Protein AF-A0A6B3C9N1-F1 (afdb_monomer_lite)

Radius of gyration: 16.99 Å; chains: 1; bounding box: 42×39×42 Å

Secondary structure (DSSP, 8-state):
--PPP-TT-SS--EEEEEEEEEEESSTTPPPB--GGGSSEEEEEHHHHHHHHHHH-EEEEEEEEEEEE-SSSHHHHHHHHHHHTTT-------TTSSPPPPEEEEEEEEEEEEEE-SHHHHHHHHHTTSEEEE----SSSSSPPPPEEEE---

pLDDT: mean 84.3, std 14.8, range [45.41, 98.0]

Structure (mmCIF, N/CA/C/O backbone):
data_AF-A0A6B3C9N1-F1
#
_entry.id   AF-A0A6B3C9N1-F1
#
loop_
_atom_site.group_PDB
_atom_site.id
_atom_site.type_symbol
_atom_site.label_atom_id
_atom_site.label_alt_id
_atom_site.label_comp_id
_atom_site.label_asym_id
_atom_site.label_entity_id
_atom_site.label_seq_id
_atom_site.pdbx_PDB_ins_code
_atom_site.Cartn_x
_atom_site.Cartn_y
_atom_site.Cartn_z
_atom_site.occupancy
_atom_site.B_iso_or_equiv
_atom_site.auth_seq_id
_atom_site.auth_comp_id
_atom_site.auth_asym_id
_atom_site.auth_atom_id
_atom_site.pdbx_PDB_model_num
ATOM 1 N N . GLY A 1 1 ? 5.250 11.239 7.056 1.00 56.84 1 GLY A N 1
ATOM 2 C CA . GLY A 1 1 ? 4.545 11.443 5.778 1.00 56.84 1 GLY A CA 1
ATOM 3 C C . GLY A 1 1 ? 3.334 12.325 6.012 1.00 56.84 1 GLY A C 1
ATOM 4 O O . GLY A 1 1 ? 3.035 12.649 7.151 1.00 56.84 1 GLY A O 1
ATOM 5 N N . SER A 1 2 ? 2.663 12.759 4.949 1.00 68.62 2 SER A N 1
ATOM 6 C CA . SER A 1 2 ? 1.417 13.532 5.042 1.00 68.62 2 SER A CA 1
ATOM 7 C C . SER A 1 2 ? 0.366 12.865 4.159 1.00 68.62 2 SER A C 1
ATOM 9 O O . SER A 1 2 ? 0.030 13.368 3.087 1.00 68.62 2 SER A O 1
ATOM 11 N N . THR A 1 3 ? -0.070 11.662 4.539 1.00 81.62 3 THR A N 1
ATOM 12 C CA . THR A 1 3 ? -1.255 11.087 3.898 1.00 81.62 3 THR A CA 1
ATOM 13 C C . THR A 1 3 ? -2.455 11.907 4.354 1.00 81.62 3 THR A C 1
ATOM 15 O O . THR A 1 3 ? -2.718 11.987 5.549 1.00 81.62 3 THR A O 1
ATOM 18 N N . ALA A 1 4 ? -3.148 12.524 3.402 1.00 85.88 4 ALA A N 1
ATOM 19 C CA . ALA A 1 4 ? -4.453 13.124 3.620 1.00 85.88 4 ALA A CA 1
ATOM 20 C C . ALA A 1 4 ? -5.500 12.153 3.077 1.00 85.88 4 ALA A C 1
ATOM 22 O O . ALA A 1 4 ? -5.387 11.711 1.933 1.00 85.88 4 ALA A O 1
ATOM 23 N N . PHE A 1 5 ? -6.471 11.802 3.911 1.00 89.56 5 PHE A N 1
ATOM 24 C CA . PHE A 1 5 ? -7.613 10.998 3.503 1.00 89.56 5 PHE A CA 1
ATOM 25 C C . PHE A 1 5 ? -8.788 11.902 3.159 1.00 89.56 5 PHE A C 1
ATOM 27 O O . PHE A 1 5 ? -8.951 12.971 3.751 1.00 89.56 5 PHE A O 1
ATOM 34 N N . ASP A 1 6 ? -9.599 11.456 2.206 1.00 86.00 6 ASP A N 1
ATOM 35 C CA . ASP A 1 6 ? -10.867 12.101 1.910 1.00 86.00 6 ASP A CA 1
ATOM 36 C C . ASP A 1 6 ? -11.930 11.630 2.907 1.00 86.00 6 ASP A C 1
ATOM 38 O O . ASP A 1 6 ? -12.587 10.604 2.728 1.00 86.00 6 ASP A O 1
ATOM 42 N N . TYR A 1 7 ? -12.068 12.396 3.985 1.00 85.38 7 TYR A N 1
ATOM 43 C CA . TYR A 1 7 ? -13.082 12.174 5.010 1.00 85.38 7 TYR A CA 1
ATOM 44 C C . TYR A 1 7 ? -14.480 12.662 4.594 1.00 85.38 7 TYR A C 1
ATOM 46 O O . TYR A 1 7 ? -15.423 12.467 5.355 1.00 85.38 7 TYR A O 1
ATOM 54 N N . ALA A 1 8 ? -14.631 13.293 3.420 1.00 81.88 8 ALA A N 1
ATOM 55 C CA . ALA A 1 8 ? -15.926 13.753 2.917 1.00 81.88 8 ALA A CA 1
ATOM 56 C C . ALA A 1 8 ? -16.729 12.639 2.220 1.00 81.88 8 ALA A C 1
ATOM 58 O O . ALA A 1 8 ? -17.887 12.857 1.860 1.00 81.88 8 ALA A O 1
ATOM 59 N N . SER A 1 9 ? -16.139 11.449 2.041 1.00 76.88 9 SER A N 1
ATOM 60 C CA . SER A 1 9 ? -16.847 10.258 1.561 1.00 76.88 9 SER A CA 1
ATOM 61 C C . SER A 1 9 ? -18.112 10.012 2.388 1.00 76.88 9 SER A C 1
ATOM 63 O O . SER A 1 9 ? -18.058 9.891 3.609 1.00 76.88 9 SER A O 1
ATOM 65 N N . SER A 1 10 ? -19.256 9.885 1.713 1.00 77.62 10 SER A N 1
ATOM 66 C CA . SER A 1 10 ? -20.563 9.645 2.344 1.00 77.62 10 SER A CA 1
ATOM 67 C C . SER A 1 10 ? -20.722 8.239 2.932 1.00 77.62 10 SER A C 1
ATOM 69 O O . SER A 1 10 ? -21.742 7.945 3.553 1.00 77.62 10 SER A O 1
ATOM 71 N N . THR A 1 11 ? -19.742 7.359 2.711 1.00 82.44 11 THR A N 1
ATOM 72 C CA . THR A 1 11 ? -19.736 5.988 3.227 1.00 82.44 11 THR A CA 1
ATOM 73 C C . THR A 1 11 ? -18.662 5.841 4.297 1.00 82.44 11 THR A C 1
ATOM 75 O O . THR A 1 11 ? -18.912 6.093 5.470 1.00 82.44 11 THR A O 1
ATOM 78 N N . ARG A 1 12 ? -17.462 5.428 3.895 1.00 90.31 12 ARG A N 1
ATOM 79 C CA . ARG A 1 12 ? -16.270 5.313 4.729 1.00 90.31 12 ARG A CA 1
ATOM 80 C C . ARG A 1 12 ? -15.038 5.674 3.902 1.00 90.31 12 ARG A C 1
ATOM 82 O O . ARG A 1 12 ? -15.107 5.733 2.669 1.00 90.31 12 ARG A O 1
ATOM 89 N N . VAL A 1 13 ? -13.908 5.900 4.566 1.00 95.56 13 VAL A N 1
ATOM 90 C CA . VAL A 1 13 ? -12.632 6.161 3.885 1.00 95.56 13 VAL A CA 1
ATOM 91 C C . VAL A 1 13 ? -12.095 4.883 3.236 1.00 95.56 13 VAL A C 1
ATOM 93 O O . VAL A 1 13 ? -11.871 3.871 3.905 1.00 95.56 13 VAL A O 1
ATOM 96 N N . TRP A 1 14 ? -11.821 4.969 1.934 1.00 95.06 14 TRP A N 1
ATOM 97 C CA . TRP A 1 14 ? -11.117 3.953 1.155 1.00 95.06 14 TRP A CA 1
ATOM 98 C C . TRP A 1 14 ? -9.909 4.566 0.455 1.00 95.06 14 TRP A C 1
ATOM 100 O O . TRP A 1 14 ? -9.986 5.666 -0.088 1.00 95.06 14 TRP A O 1
ATOM 110 N N . ASP A 1 15 ? -8.801 3.834 0.427 1.00 95.00 15 ASP A N 1
ATOM 111 C CA . ASP A 1 15 ? -7.604 4.212 -0.316 1.00 95.00 15 ASP A CA 1
ATOM 112 C C . ASP A 1 15 ? -7.224 3.124 -1.325 1.00 95.00 15 ASP A C 1
ATOM 114 O O . ASP A 1 15 ? -7.190 1.932 -1.016 1.00 95.00 15 ASP A O 1
ATOM 118 N N . ALA A 1 16 ? -6.933 3.542 -2.555 1.00 94.00 16 ALA A N 1
ATOM 119 C CA . ALA A 1 16 ? -6.594 2.634 -3.641 1.00 94.00 16 ALA A CA 1
ATOM 120 C C . ALA A 1 16 ? -5.073 2.506 -3.805 1.00 94.00 16 ALA A C 1
ATOM 122 O O . ALA A 1 16 ? -4.329 3.492 -3.780 1.00 94.00 16 ALA A O 1
ATOM 123 N N . LYS A 1 17 ? -4.596 1.279 -4.023 1.00 93.62 17 LYS A N 1
ATOM 124 C CA . LYS A 1 17 ? -3.184 0.959 -4.247 1.00 93.62 17 LYS A CA 1
ATOM 125 C C . LYS A 1 17 ? -3.015 0.100 -5.494 1.00 93.62 17 LYS A C 1
ATOM 127 O O . LYS A 1 17 ? -3.698 -0.899 -5.663 1.00 93.62 17 LYS A O 1
ATOM 132 N N . ALA A 1 18 ? -2.041 0.466 -6.325 1.00 93.50 18 ALA A N 1
ATOM 133 C CA . ALA A 1 18 ? -1.555 -0.368 -7.421 1.00 93.50 18 ALA A CA 1
ATOM 134 C C . ALA A 1 18 ? -0.231 -1.032 -7.012 1.00 93.50 18 ALA A C 1
ATOM 136 O O . ALA A 1 18 ? 0.827 -0.381 -6.938 1.00 93.50 18 ALA A O 1
ATOM 137 N N . HIS A 1 19 ? -0.292 -2.327 -6.724 1.00 93.81 19 HIS A N 1
ATOM 138 C CA . HIS A 1 19 ? 0.818 -3.133 -6.244 1.00 93.81 19 HIS A CA 1
ATOM 139 C C . HIS A 1 19 ? 1.384 -4.027 -7.354 1.00 93.81 19 HIS A C 1
ATOM 141 O O . HIS A 1 19 ? 0.652 -4.607 -8.148 1.00 93.81 19 HIS A O 1
ATOM 147 N N . THR A 1 20 ? 2.712 -4.108 -7.430 1.00 93.06 20 THR A N 1
ATOM 148 C CA . THR A 1 20 ? 3.392 -4.990 -8.382 1.00 93.06 20 THR A CA 1
ATOM 149 C C . THR A 1 20 ? 3.405 -6.386 -7.792 1.00 93.06 20 THR A C 1
ATOM 151 O O . THR A 1 20 ? 4.103 -6.593 -6.812 1.00 93.06 20 THR A O 1
ATOM 154 N N . ALA A 1 21 ? 2.661 -7.321 -8.374 1.00 91.81 21 ALA A N 1
ATOM 155 C CA . ALA A 1 21 ? 2.783 -8.739 -8.026 1.00 91.81 21 ALA A CA 1
ATOM 156 C C . ALA A 1 21 ? 3.832 -9.436 -8.903 1.00 91.81 21 ALA A C 1
ATOM 158 O O . ALA A 1 21 ? 4.544 -10.336 -8.458 1.00 91.81 21 ALA A O 1
ATOM 159 N N . MET A 1 22 ? 3.935 -8.987 -10.154 1.00 92.81 22 MET A N 1
ATOM 160 C CA . MET A 1 22 ? 4.917 -9.422 -11.141 1.00 92.81 22 MET A CA 1
ATOM 161 C C . MET A 1 22 ? 5.398 -8.207 -11.923 1.00 92.81 22 MET A C 1
ATOM 163 O O . MET A 1 22 ? 4.668 -7.220 -12.058 1.00 92.81 22 MET A O 1
ATOM 167 N N . ARG A 1 23 ? 6.605 -8.274 -12.473 1.00 92.12 23 ARG A N 1
ATOM 168 C CA . ARG A 1 23 ? 7.150 -7.201 -13.301 1.00 92.12 23 ARG A CA 1
ATOM 169 C C . ARG A 1 23 ? 7.777 -7.722 -14.581 1.00 92.12 23 ARG A C 1
ATOM 171 O O . ARG A 1 23 ? 8.199 -8.873 -14.655 1.00 92.12 23 ARG A O 1
ATOM 178 N N . VAL A 1 24 ? 7.851 -6.818 -15.545 1.00 92.25 24 VAL A N 1
ATOM 179 C CA . VAL A 1 24 ? 8.612 -6.953 -16.780 1.00 92.25 24 VAL A CA 1
ATOM 180 C C . VAL A 1 24 ? 9.586 -5.776 -16.832 1.00 92.25 24 VAL A C 1
ATOM 182 O O . VAL A 1 24 ? 9.164 -4.617 -16.771 1.00 92.25 24 VAL A O 1
ATOM 185 N N . ASP A 1 25 ? 10.886 -6.069 -16.899 1.00 87.31 25 ASP A N 1
ATOM 186 C CA . ASP A 1 25 ? 11.931 -5.035 -16.897 1.00 87.31 25 ASP A CA 1
ATOM 187 C C . ASP A 1 25 ? 12.179 -4.463 -18.306 1.00 87.31 25 ASP A C 1
ATOM 189 O O . ASP A 1 25 ? 12.488 -3.283 -18.456 1.00 87.31 25 ASP A O 1
ATOM 193 N N . LEU A 1 26 ? 12.015 -5.277 -19.351 1.00 83.69 26 LEU A N 1
ATOM 194 C CA . LEU A 1 26 ? 12.197 -4.894 -20.756 1.00 83.69 26 LEU A CA 1
ATOM 195 C C . LEU A 1 26 ? 10.938 -5.244 -21.553 1.00 83.69 26 LEU A C 1
ATOM 197 O O . LEU A 1 26 ? 10.350 -6.266 -21.236 1.00 83.69 26 LEU A O 1
ATOM 201 N N . PRO A 1 27 ? 10.540 -4.486 -22.591 1.00 76.69 27 PRO A N 1
ATOM 202 C CA . PRO A 1 27 ? 9.287 -4.720 -23.322 1.00 76.69 27 PRO A CA 1
ATOM 203 C C . PRO A 1 27 ? 9.046 -6.174 -23.763 1.00 76.69 27 PRO A C 1
ATOM 205 O O . PRO A 1 27 ? 7.930 -6.664 -23.616 1.00 76.69 27 PRO A O 1
ATOM 208 N N . ASP A 1 28 ? 10.102 -6.866 -24.201 1.00 82.69 28 ASP A N 1
ATOM 209 C CA . ASP A 1 28 ? 10.063 -8.267 -24.656 1.00 82.69 28 ASP A CA 1
ATOM 210 C C . ASP A 1 28 ? 10.548 -9.265 -23.584 1.00 82.69 28 ASP A C 1
ATOM 212 O O . ASP A 1 28 ? 10.892 -10.409 -23.874 1.00 82.69 28 ASP A O 1
ATOM 216 N N . GLY A 1 29 ? 10.669 -8.812 -22.337 1.00 85.31 29 GLY A N 1
ATOM 217 C CA . GLY A 1 29 ? 11.145 -9.610 -21.217 1.00 85.31 29 GLY A CA 1
ATOM 218 C C . GLY A 1 29 ? 10.052 -10.486 -20.612 1.00 85.31 29 GLY A C 1
ATOM 219 O O . GLY A 1 29 ? 8.872 -10.138 -20.602 1.00 85.31 29 GLY A O 1
ATOM 220 N N . GLU A 1 30 ? 10.467 -11.602 -20.018 1.00 91.44 30 GLU A N 1
ATOM 221 C CA . GLU A 1 30 ? 9.543 -12.505 -19.337 1.00 91.44 30 GLU A CA 1
ATOM 222 C C . GLU A 1 30 ? 9.070 -11.934 -17.984 1.00 91.44 30 GLU A C 1
ATOM 224 O O . GLU A 1 30 ? 9.885 -11.434 -17.188 1.00 91.44 30 GLU A O 1
ATOM 229 N N . PRO A 1 31 ? 7.761 -12.029 -17.676 1.00 92.81 31 PRO A N 1
ATOM 230 C CA . PRO A 1 31 ? 7.225 -11.706 -16.363 1.00 92.81 31 PRO A CA 1
ATOM 231 C C . PRO A 1 31 ? 7.904 -12.508 -15.252 1.00 92.81 31 PRO A C 1
ATOM 233 O O . PRO A 1 31 ? 7.918 -13.737 -15.263 1.00 92.81 31 PRO A O 1
ATOM 236 N N . HIS A 1 32 ? 8.396 -11.821 -14.225 1.00 91.44 32 HIS A N 1
ATOM 237 C CA . HIS A 1 32 ? 8.996 -12.475 -13.064 1.00 91.44 32 HIS A CA 1
ATOM 238 C C . HIS A 1 32 ? 8.596 -11.796 -11.751 1.00 91.44 32 HIS A C 1
ATOM 240 O O . HIS A 1 32 ? 8.089 -10.670 -11.717 1.00 91.44 32 HIS A O 1
ATOM 246 N N . ARG A 1 33 ? 8.801 -12.514 -10.641 1.00 89.75 33 ARG A N 1
ATOM 247 C CA . ARG A 1 33 ? 8.598 -12.002 -9.280 1.00 89.75 33 ARG A CA 1
ATOM 248 C C . ARG A 1 33 ? 9.918 -11.484 -8.724 1.00 89.75 33 ARG A C 1
ATOM 250 O O . ARG A 1 33 ? 10.947 -12.140 -8.851 1.00 89.75 33 ARG A O 1
ATOM 257 N N . ASP A 1 34 ? 9.868 -10.346 -8.046 1.00 84.69 34 ASP A N 1
ATOM 258 C CA . ASP A 1 34 ? 11.007 -9.770 -7.333 1.00 84.69 34 ASP A CA 1
ATOM 259 C C . ASP A 1 34 ? 10.702 -9.738 -5.831 1.00 84.69 34 ASP A C 1
ATOM 261 O O . ASP A 1 34 ? 9.619 -9.330 -5.411 1.00 84.69 34 ASP A O 1
ATOM 265 N N . SER A 1 35 ? 11.656 -10.134 -4.989 1.00 80.31 35 SER A N 1
ATOM 266 C CA . SER A 1 35 ? 11.475 -10.117 -3.531 1.00 80.31 35 SER A CA 1
ATOM 267 C C . SER A 1 35 ? 11.200 -8.711 -2.978 1.00 80.31 35 SER A C 1
ATOM 269 O O . SER A 1 35 ? 10.531 -8.566 -1.952 1.00 80.31 35 SER A O 1
ATOM 271 N N . ARG A 1 36 ? 11.648 -7.660 -3.678 1.00 75.12 36 ARG A N 1
ATOM 272 C CA . ARG A 1 36 ? 11.369 -6.245 -3.375 1.00 75.12 36 ARG A CA 1
ATOM 273 C C . ARG A 1 36 ? 9.907 -5.864 -3.615 1.00 75.12 36 ARG A C 1
ATOM 275 O O . ARG A 1 36 ? 9.463 -4.845 -3.080 1.00 75.12 36 ARG A O 1
ATOM 282 N N . ASP A 1 37 ? 9.184 -6.661 -4.399 1.00 80.25 37 ASP A N 1
ATOM 283 C CA . ASP A 1 37 ? 7.760 -6.493 -4.686 1.00 80.25 37 ASP A CA 1
ATOM 284 C C . ASP A 1 37 ? 6.864 -7.326 -3.787 1.00 80.25 37 ASP A C 1
ATOM 286 O O . ASP A 1 37 ? 5.677 -7.066 -3.740 1.00 80.25 37 ASP A O 1
ATOM 290 N N . ALA A 1 38 ? 7.405 -8.234 -2.977 1.00 81.44 38 ALA A N 1
ATOM 291 C CA . ALA A 1 38 ? 6.609 -9.024 -2.035 1.00 81.44 38 ALA A CA 1
ATOM 292 C C . ALA A 1 38 ? 5.957 -8.194 -0.904 1.00 81.44 38 ALA A C 1
ATOM 294 O O . ALA A 1 38 ? 5.399 -8.756 0.038 1.00 81.44 38 ALA A O 1
ATOM 295 N N . VAL A 1 39 ? 6.113 -6.866 -0.919 1.00 88.94 39 VAL A N 1
ATOM 296 C CA . VAL A 1 39 ? 5.622 -5.954 0.112 1.00 88.94 39 VAL A CA 1
ATOM 297 C C . VAL A 1 39 ? 4.917 -4.761 -0.523 1.00 88.94 39 VAL A C 1
ATOM 299 O O . VAL A 1 39 ? 5.534 -3.917 -1.184 1.00 88.94 39 VAL A O 1
ATOM 302 N N . CYS A 1 40 ? 3.630 -4.625 -0.229 1.00 91.50 40 CYS A N 1
ATOM 303 C CA . CYS A 1 40 ? 2.845 -3.457 -0.583 1.00 91.50 40 CYS A CA 1
ATOM 304 C C . CYS A 1 40 ? 3.042 -2.357 0.461 1.00 91.50 40 CYS A C 1
ATOM 306 O O . CYS A 1 40 ? 2.634 -2.479 1.614 1.00 91.50 40 CYS A O 1
ATOM 308 N N . TRP A 1 41 ? 3.667 -1.249 0.066 1.00 90.56 41 TRP A N 1
ATOM 309 C CA . TRP A 1 41 ? 3.747 -0.070 0.927 1.00 90.56 41 TRP A CA 1
ATOM 310 C C . TRP A 1 41 ? 2.391 0.632 0.988 1.00 90.56 41 TRP A C 1
ATOM 312 O O . TRP A 1 41 ? 1.855 1.051 -0.038 1.00 90.56 41 TRP A O 1
ATOM 322 N N . LEU A 1 42 ? 1.878 0.804 2.201 1.00 93.00 42 LEU A N 1
ATOM 323 C CA . LEU A 1 42 ? 0.645 1.526 2.481 1.00 93.00 42 LEU A CA 1
ATOM 324 C C . LEU A 1 42 ? 0.953 2.991 2.845 1.00 93.00 42 LEU A C 1
ATOM 326 O O . LEU A 1 42 ? 1.947 3.589 2.404 1.00 93.00 42 LEU A O 1
ATOM 330 N N . ASN A 1 43 ? 0.051 3.592 3.611 1.00 93.56 43 ASN A N 1
ATOM 331 C CA . ASN A 1 43 ? 0.076 4.998 3.969 1.00 93.56 43 ASN A CA 1
ATOM 332 C C . ASN A 1 43 ? 0.926 5.279 5.210 1.00 93.56 43 ASN A C 1
ATOM 334 O O . ASN A 1 43 ? 1.507 4.383 5.827 1.00 93.56 43 ASN A O 1
ATOM 338 N N . ASP A 1 44 ? 1.033 6.570 5.518 1.00 92.25 44 ASP A N 1
ATOM 339 C CA . ASP A 1 44 ? 1.627 7.070 6.752 1.00 92.25 44 ASP A CA 1
ATOM 340 C C . ASP A 1 44 ? 1.015 6.388 7.983 1.00 92.25 44 ASP A C 1
ATOM 342 O O . ASP A 1 44 ? -0.206 6.307 8.111 1.00 92.25 44 ASP A O 1
ATOM 346 N N . ALA A 1 45 ? 1.862 5.891 8.883 1.00 93.00 45 ALA A N 1
ATOM 347 C CA . ALA A 1 45 ? 1.432 5.084 10.016 1.00 93.00 45 ALA A CA 1
ATOM 348 C C . ALA A 1 45 ? 0.583 5.883 11.008 1.00 93.00 45 ALA A C 1
ATOM 350 O O . ALA A 1 45 ? -0.365 5.334 11.564 1.00 93.00 45 ALA A O 1
ATOM 351 N N . ARG A 1 46 ? 0.895 7.169 11.212 1.00 92.25 46 ARG A N 1
AT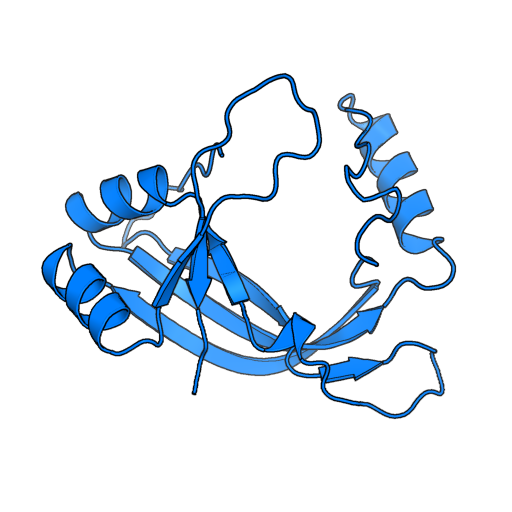OM 352 C CA . ARG A 1 46 ? 0.100 8.036 12.083 1.00 92.25 46 ARG A CA 1
ATOM 353 C C . ARG A 1 46 ? -1.249 8.323 11.439 1.00 92.25 46 ARG A C 1
ATOM 355 O O . ARG A 1 46 ? -2.264 8.015 12.044 1.00 92.25 46 ARG A O 1
ATOM 362 N N . ALA A 1 47 ? -1.260 8.784 10.188 1.00 93.31 47 ALA A N 1
ATOM 363 C CA . ALA A 1 47 ? -2.514 9.072 9.489 1.00 93.31 47 ALA A CA 1
ATOM 364 C C . ALA A 1 47 ? -3.440 7.845 9.423 1.00 93.31 47 ALA A C 1
ATOM 366 O O . ALA A 1 47 ? -4.646 7.971 9.604 1.00 93.31 47 ALA A O 1
ATOM 367 N N . MET A 1 48 ? -2.883 6.650 9.182 1.00 95.56 48 MET A N 1
ATOM 368 C CA . MET A 1 48 ? -3.661 5.410 9.211 1.00 95.56 48 MET A CA 1
ATOM 369 C C . MET A 1 48 ? -4.257 5.140 10.589 1.00 95.56 48 MET A C 1
ATOM 371 O O . MET A 1 48 ? -5.433 4.811 10.656 1.00 95.56 48 MET A O 1
ATOM 375 N N . ARG A 1 49 ? -3.478 5.268 11.672 1.00 96.12 49 ARG A N 1
ATOM 376 C CA . ARG A 1 49 ? -3.993 5.072 13.038 1.00 96.12 49 ARG A CA 1
ATOM 377 C C . ARG A 1 49 ? -5.120 6.051 13.343 1.00 96.12 49 ARG A C 1
ATOM 379 O O . ARG A 1 49 ? -6.170 5.595 13.774 1.00 96.12 49 ARG A O 1
ATOM 386 N N . ASP A 1 50 ? -4.918 7.330 13.037 1.00 95.25 50 ASP A N 1
ATOM 387 C CA . ASP A 1 50 ? -5.902 8.388 13.275 1.00 95.25 50 ASP A CA 1
ATOM 388 C C . ASP A 1 50 ? -7.211 8.103 12.506 1.00 95.25 50 ASP A C 1
ATOM 390 O O . ASP A 1 50 ? -8.299 8.177 13.070 1.00 95.25 50 ASP A O 1
ATOM 394 N N . CYS A 1 51 ? -7.124 7.693 11.232 1.00 96.12 51 CYS A N 1
ATOM 395 C CA . CYS A 1 51 ? -8.299 7.326 10.433 1.00 96.12 51 CYS A CA 1
ATOM 396 C C . CYS A 1 51 ? -8.997 6.062 10.958 1.00 96.12 51 CYS A C 1
ATOM 398 O O . CYS A 1 51 ? -10.221 6.033 11.076 1.00 96.12 51 CYS A O 1
ATOM 400 N N . ILE A 1 52 ? -8.221 5.021 11.279 1.00 96.94 52 ILE A N 1
ATOM 401 C CA . ILE A 1 52 ? -8.740 3.743 11.782 1.00 96.94 52 ILE A CA 1
ATOM 402 C C . ILE A 1 52 ? -9.453 3.942 13.121 1.00 96.94 52 ILE A C 1
ATOM 404 O O . ILE A 1 52 ? -10.516 3.370 13.330 1.00 96.94 52 ILE A O 1
ATOM 408 N N . GLU A 1 53 ? -8.880 4.737 14.022 1.00 96.56 53 GLU A N 1
ATOM 409 C CA . GLU A 1 53 ? -9.495 5.064 15.309 1.00 96.56 53 GLU A CA 1
ATOM 410 C C . GLU A 1 53 ? -10.795 5.853 15.137 1.00 96.56 53 GLU A C 1
ATOM 412 O O . GLU A 1 53 ? -11.755 5.609 15.863 1.00 96.56 53 GLU A O 1
ATOM 417 N N . LEU A 1 54 ? -10.844 6.758 14.156 1.00 95.00 54 LEU A N 1
ATOM 418 C CA . LEU A 1 54 ? -12.016 7.584 13.901 1.00 95.00 54 LEU A CA 1
ATOM 419 C C . LEU A 1 54 ? -13.191 6.802 13.292 1.00 95.00 54 LEU A C 1
ATOM 421 O O . LEU A 1 54 ? -14.331 7.021 13.692 1.00 95.00 54 LEU A O 1
ATOM 425 N N . GLN A 1 55 ? -12.945 5.957 12.285 1.00 94.44 55 GLN A N 1
ATOM 426 C CA . GLN A 1 55 ? -14.026 5.329 11.503 1.00 94.44 55 GLN A CA 1
ATOM 427 C C . GLN A 1 55 ? -13.647 4.017 10.789 1.00 94.44 55 GLN A C 1
ATOM 429 O O . GLN A 1 55 ? -14.387 3.545 9.921 1.00 94.44 55 GLN A O 1
ATOM 434 N N . GLY A 1 56 ? -12.481 3.450 11.095 1.00 96.00 56 GLY A N 1
ATOM 435 C CA . GLY A 1 56 ? -11.875 2.393 10.290 1.00 96.00 56 GLY A CA 1
ATOM 436 C C . GLY A 1 56 ? -11.249 2.908 8.986 1.00 96.00 56 GLY A C 1
ATOM 437 O O . GLY A 1 56 ? -11.267 4.101 8.671 1.00 96.00 56 GLY A O 1
ATOM 438 N N . LEU A 1 57 ? -10.629 2.002 8.230 1.00 97.44 57 LEU A N 1
ATOM 439 C CA . LEU A 1 57 ? -9.987 2.317 6.952 1.00 97.44 57 LEU A CA 1
ATOM 440 C C . LEU A 1 57 ? -10.016 1.117 6.005 1.00 97.44 57 LEU A C 1
ATOM 442 O O . LEU A 1 57 ? -9.600 0.012 6.366 1.00 97.44 57 LEU A O 1
ATOM 446 N N . GLY A 1 58 ? -10.446 1.372 4.771 1.00 96.50 58 GLY A N 1
ATOM 447 C CA . GLY A 1 58 ? -10.458 0.401 3.688 1.00 96.50 58 GLY A CA 1
ATOM 448 C C . GLY A 1 58 ? -9.306 0.589 2.707 1.00 96.50 58 GLY A C 1
ATOM 449 O O . GLY A 1 58 ? -8.902 1.711 2.399 1.00 96.50 58 GLY A O 1
ATOM 450 N N . PHE A 1 59 ? -8.813 -0.519 2.164 1.00 96.62 59 PHE A N 1
ATOM 451 C CA . PHE A 1 59 ? -7.872 -0.549 1.053 1.00 96.62 59 PHE A CA 1
ATOM 452 C C . PHE A 1 59 ? -8.438 -1.354 -0.110 1.00 96.62 59 PHE A C 1
ATOM 454 O O . PHE A 1 59 ? -8.864 -2.494 0.071 1.00 96.62 59 PHE A O 1
ATOM 461 N N . LEU A 1 60 ? -8.370 -0.776 -1.307 1.00 95.81 60 LEU A N 1
ATOM 462 C CA . LEU A 1 60 ? -8.546 -1.491 -2.569 1.00 95.81 60 LEU A CA 1
ATOM 463 C C . LEU A 1 60 ? -7.171 -1.663 -3.207 1.00 95.81 60 LEU A C 1
ATOM 465 O O . LEU A 1 60 ? -6.555 -0.690 -3.641 1.00 95.81 60 LEU A O 1
ATOM 469 N N . VAL A 1 61 ? -6.662 -2.889 -3.233 1.00 96.00 61 VAL A N 1
ATOM 470 C CA . VAL A 1 61 ? -5.333 -3.204 -3.754 1.00 96.00 61 VAL A CA 1
ATOM 471 C C . VAL A 1 61 ? -5.482 -3.954 -5.065 1.00 96.00 61 VAL A C 1
ATOM 473 O O . VAL A 1 61 ? -5.868 -5.118 -5.083 1.00 96.00 61 VAL A O 1
ATOM 476 N N . ALA A 1 62 ? -5.167 -3.277 -6.165 1.00 96.00 62 ALA A N 1
ATOM 477 C CA . ALA A 1 62 ? -4.989 -3.916 -7.455 1.00 96.00 62 ALA A CA 1
ATOM 478 C C . ALA A 1 62 ? -3.564 -4.470 -7.518 1.00 96.00 62 ALA A C 1
ATOM 480 O O . ALA A 1 62 ? -2.592 -3.709 -7.550 1.00 96.00 62 ALA A O 1
ATOM 481 N N . GLU A 1 63 ? -3.441 -5.787 -7.516 1.00 94.44 63 GLU A N 1
ATOM 482 C CA . GLU A 1 63 ? -2.198 -6.497 -7.771 1.00 94.44 63 GLU A CA 1
ATOM 483 C C . GLU A 1 63 ? -2.084 -6.767 -9.264 1.00 94.44 63 GLU A C 1
ATOM 485 O O . GLU A 1 63 ? -3.052 -7.162 -9.913 1.00 94.44 63 GLU A O 1
ATOM 490 N N . GLY A 1 64 ? -0.914 -6.515 -9.842 1.00 94.62 64 GLY A N 1
ATOM 491 C CA . GLY A 1 64 ? -0.783 -6.612 -11.288 1.00 94.62 64 GLY A CA 1
ATOM 492 C C . GLY A 1 64 ? 0.631 -6.757 -11.806 1.00 94.62 64 GLY A C 1
ATOM 493 O O . GLY A 1 64 ? 1.617 -6.636 -11.068 1.00 94.62 64 GLY A O 1
ATOM 494 N N . LEU A 1 65 ? 0.694 -6.997 -13.113 1.00 95.00 65 LEU A N 1
ATOM 495 C CA . LEU A 1 65 ? 1.913 -7.005 -13.902 1.00 95.00 65 LEU A CA 1
ATOM 496 C C . LEU A 1 65 ? 2.331 -5.564 -14.194 1.00 95.00 65 LEU A C 1
ATOM 498 O O . LEU A 1 65 ? 1.594 -4.819 -14.839 1.00 95.00 65 LEU A O 1
ATOM 502 N N . SER A 1 66 ? 3.500 -5.157 -13.707 1.00 94.25 66 SER A N 1
ATOM 503 C CA . SER A 1 66 ? 4.045 -3.817 -13.950 1.00 94.25 66 SER A CA 1
ATOM 504 C C . SER A 1 66 ? 5.147 -3.849 -15.005 1.00 94.25 66 SER A C 1
ATOM 506 O O . SER A 1 66 ? 6.150 -4.530 -14.806 1.00 94.25 66 SER A O 1
ATOM 508 N N . GLY A 1 67 ? 5.011 -3.063 -16.071 1.00 93.75 67 GLY A N 1
ATOM 509 C CA . GLY A 1 67 ? 6.139 -2.736 -16.943 1.00 93.75 67 GLY A CA 1
ATOM 510 C C . GLY A 1 67 ? 6.928 -1.573 -16.352 1.00 93.75 67 GLY A C 1
ATOM 511 O O . GLY A 1 67 ? 6.341 -0.541 -15.998 1.00 93.75 67 GLY A O 1
ATOM 512 N N . LEU A 1 68 ? 8.239 -1.741 -16.186 1.00 90.69 68 LEU A N 1
ATOM 513 C CA . LEU A 1 68 ? 9.097 -0.716 -15.595 1.00 90.69 68 LEU A CA 1
ATOM 514 C C . LEU A 1 68 ? 9.630 0.265 -16.647 1.00 90.69 68 LEU A C 1
ATOM 516 O O . LEU A 1 68 ? 9.956 -0.100 -17.768 1.00 90.69 68 LEU A O 1
ATOM 520 N N . ASP A 1 69 ? 9.743 1.528 -16.249 1.00 89.94 69 ASP A N 1
ATOM 521 C CA . ASP A 1 69 ? 10.350 2.607 -17.029 1.00 89.94 69 ASP A CA 1
ATOM 522 C C . ASP A 1 69 ? 11.882 2.489 -17.009 1.00 89.94 69 ASP A C 1
ATOM 524 O O . ASP A 1 69 ? 12.551 3.184 -16.240 1.00 89.94 69 ASP A O 1
ATOM 528 N N . THR A 1 70 ? 12.441 1.562 -17.787 1.00 87.38 70 THR A N 1
ATOM 529 C CA . THR A 1 70 ? 13.894 1.324 -17.853 1.00 87.38 70 THR A CA 1
ATOM 530 C C . THR A 1 70 ? 14.642 2.338 -18.711 1.00 87.38 70 THR A C 1
ATOM 532 O O . THR A 1 70 ? 15.811 2.603 -18.436 1.00 87.38 70 THR A O 1
ATOM 535 N N . THR A 1 71 ? 13.976 2.957 -19.690 1.00 87.38 71 THR A N 1
ATOM 536 C CA . THR A 1 71 ? 14.548 4.022 -20.533 1.00 87.38 71 THR A CA 1
ATOM 537 C C . THR A 1 71 ? 14.524 5.389 -19.844 1.00 87.38 71 THR A C 1
ATOM 539 O O . THR A 1 71 ? 15.337 6.258 -20.152 1.00 87.38 71 THR A O 1
ATOM 542 N N . GLY A 1 72 ? 13.620 5.591 -18.879 1.00 86.75 72 GLY A N 1
ATOM 543 C CA . GLY A 1 72 ? 13.437 6.862 -18.180 1.00 86.75 72 GLY A CA 1
ATOM 544 C C . GLY A 1 72 ? 12.576 7.870 -18.945 1.00 86.75 72 GLY A C 1
ATOM 545 O O . GLY A 1 72 ? 12.371 8.986 -18.455 1.00 86.75 72 GLY A O 1
ATOM 546 N N . GLU A 1 73 ? 12.054 7.498 -20.115 1.00 89.56 73 GLU A N 1
ATOM 547 C CA . GLU A 1 73 ? 11.195 8.342 -20.949 1.00 89.56 73 GLU A CA 1
ATOM 548 C C . GLU A 1 73 ? 9.898 8.699 -20.222 1.00 89.56 73 GLU A C 1
ATOM 550 O O . GLU A 1 73 ? 9.490 9.862 -20.204 1.00 89.56 73 GLU A O 1
ATOM 555 N N . PHE A 1 74 ? 9.285 7.739 -19.521 1.00 88.94 74 PHE A N 1
ATOM 556 C CA . PHE A 1 74 ? 8.062 8.007 -18.767 1.00 88.94 74 PHE A CA 1
ATOM 557 C C . PHE A 1 74 ? 8.326 8.954 -17.587 1.00 88.94 74 PHE A C 1
ATOM 559 O O . PHE A 1 74 ? 7.526 9.849 -17.284 1.00 88.94 74 PHE A O 1
ATOM 566 N N . LYS A 1 75 ? 9.472 8.813 -16.912 1.00 87.50 75 LYS A N 1
ATOM 567 C CA . LYS A 1 75 ? 9.924 9.756 -15.885 1.00 87.50 75 LYS A CA 1
ATOM 568 C C . LYS A 1 75 ? 10.139 11.158 -16.461 1.00 87.50 75 LYS A C 1
ATOM 570 O O . LYS A 1 75 ? 9.734 12.111 -15.788 1.00 87.50 75 LYS A O 1
ATOM 575 N N . ALA A 1 76 ? 10.763 11.279 -17.634 1.00 87.44 76 ALA A N 1
ATOM 576 C CA . ALA A 1 76 ? 11.018 12.552 -18.308 1.00 87.44 76 ALA A CA 1
ATOM 577 C C . ALA A 1 76 ? 9.706 13.244 -18.700 1.00 87.44 76 ALA A C 1
ATOM 579 O O . ALA A 1 76 ? 9.431 14.338 -18.204 1.00 87.44 76 ALA A O 1
ATOM 580 N N . TRP A 1 77 ? 8.833 12.545 -19.429 1.00 88.06 77 TRP A N 1
ATOM 581 C CA . TRP A 1 77 ? 7.494 13.014 -19.794 1.00 88.06 77 TRP A CA 1
ATOM 582 C C . TRP A 1 77 ? 6.696 13.501 -18.573 1.00 88.06 77 TRP A C 1
ATOM 584 O O . TRP A 1 77 ? 6.153 14.606 -18.550 1.00 88.06 77 TRP A O 1
ATOM 594 N N . LYS A 1 78 ? 6.683 12.720 -17.481 1.00 84.00 78 LYS A N 1
ATOM 595 C CA . LYS A 1 78 ? 5.977 13.109 -16.249 1.00 84.00 78 LYS A CA 1
ATOM 596 C C . LYS A 1 78 ? 6.597 14.339 -15.572 1.00 84.00 78 LYS A C 1
ATOM 598 O O . LYS A 1 78 ? 5.881 15.088 -14.905 1.00 84.00 78 LYS A O 1
ATOM 603 N N . LYS A 1 79 ? 7.918 14.533 -15.674 1.00 83.50 79 LYS A N 1
ATOM 604 C CA . LYS A 1 79 ? 8.594 15.730 -15.148 1.00 83.50 79 LYS A CA 1
ATOM 605 C C . LYS A 1 79 ? 8.183 16.963 -15.951 1.00 83.50 79 LYS A C 1
ATOM 607 O O . LYS A 1 79 ? 7.874 17.981 -15.337 1.00 83.50 79 LYS A O 1
ATOM 612 N N . GLU A 1 80 ? 8.140 16.867 -17.274 1.00 84.38 80 GLU A N 1
ATOM 613 C CA . GLU A 1 80 ? 7.708 17.955 -18.161 1.00 84.38 80 GLU A CA 1
ATOM 614 C C . GLU A 1 80 ? 6.260 18.364 -17.872 1.00 84.38 80 GLU A C 1
ATOM 616 O O . GLU A 1 80 ? 6.006 19.529 -17.561 1.00 84.38 80 GLU A O 1
ATOM 621 N N . LEU A 1 81 ? 5.344 17.391 -17.807 1.00 81.88 81 LEU A N 1
ATOM 622 C CA . LEU A 1 81 ? 3.936 17.621 -17.465 1.00 81.88 81 LEU A CA 1
ATOM 623 C C . LEU A 1 81 ? 3.752 18.269 -16.077 1.00 81.88 81 LEU A C 1
ATOM 625 O O . LEU A 1 81 ? 2.908 19.144 -15.882 1.00 81.88 81 LEU A O 1
ATOM 629 N N . GLY A 1 82 ? 4.546 17.856 -15.084 1.00 70.75 82 GLY A N 1
ATOM 630 C CA . GLY A 1 82 ? 4.507 18.445 -13.741 1.00 70.75 82 GLY A CA 1
ATOM 631 C C . GLY A 1 82 ? 5.115 19.850 -13.663 1.00 70.75 82 GLY A C 1
ATOM 632 O O . GLY A 1 82 ? 4.682 20.666 -12.847 1.00 70.75 82 GLY A O 1
ATOM 633 N N . SER A 1 83 ? 6.092 20.149 -14.523 1.00 64.25 83 SER A N 1
ATOM 634 C CA . SER A 1 83 ? 6.762 21.454 -14.576 1.00 64.25 83 SER A CA 1
ATOM 635 C C . SER A 1 83 ? 5.846 22.534 -15.151 1.00 64.25 83 SER A C 1
ATOM 637 O O . SER A 1 83 ? 5.858 23.656 -14.650 1.00 64.25 83 SER A O 1
ATOM 639 N N . SER A 1 84 ? 4.961 22.185 -16.093 1.00 61.00 84 SER A N 1
ATOM 640 C CA . SER A 1 84 ? 3.898 23.086 -16.568 1.00 61.00 84 SER A CA 1
ATOM 641 C C . SER A 1 84 ? 2.852 23.449 -15.501 1.00 61.00 84 SER A C 1
ATOM 643 O O . SER A 1 84 ? 2.131 24.426 -15.669 1.00 61.00 84 SER A O 1
ATOM 645 N N . GLY A 1 85 ? 2.773 22.699 -14.392 1.00 60.50 85 GLY A N 1
ATOM 646 C CA . GLY A 1 85 ? 1.808 22.903 -13.301 1.00 60.50 85 GLY A CA 1
ATOM 647 C C . GLY A 1 85 ? 2.363 23.566 -12.030 1.00 60.50 85 GLY A C 1
ATOM 648 O O . GLY A 1 85 ? 1.666 23.609 -11.017 1.00 60.50 85 GLY A O 1
ATOM 649 N N . GLY A 1 86 ? 3.614 24.050 -12.031 1.00 49.19 86 GLY A N 1
ATOM 650 C CA . GLY A 1 86 ? 4.150 24.904 -10.957 1.00 49.19 86 GLY A CA 1
ATOM 651 C C . GLY A 1 86 ? 4.651 24.213 -9.677 1.00 49.19 86 GLY A C 1
ATOM 652 O O . GLY A 1 86 ? 4.922 24.894 -8.689 1.00 49.19 86 GLY A O 1
ATOM 653 N N . LYS A 1 87 ? 4.824 22.883 -9.644 1.00 47.72 87 LYS A N 1
ATOM 654 C CA . LYS A 1 87 ? 5.460 22.190 -8.501 1.00 47.72 87 LYS A CA 1
ATOM 655 C C . LYS A 1 87 ? 6.539 21.212 -8.955 1.00 47.72 87 LYS A C 1
ATOM 657 O O . LYS A 1 87 ? 6.302 20.011 -9.053 1.00 47.72 87 LYS A O 1
ATOM 662 N N . VAL A 1 88 ? 7.758 21.715 -9.130 1.00 49.16 88 VAL A N 1
ATOM 663 C CA . VAL A 1 88 ? 8.953 20.868 -9.227 1.00 49.16 88 VAL A CA 1
ATOM 664 C C . VAL A 1 88 ? 9.670 20.912 -7.883 1.00 49.16 88 VAL A C 1
ATOM 666 O O . VAL A 1 88 ? 10.445 21.819 -7.609 1.00 49.16 88 VAL A O 1
ATOM 669 N N . ARG A 1 89 ? 9.391 19.941 -7.008 1.00 54.44 89 ARG A N 1
ATOM 670 C CA . ARG A 1 89 ? 10.343 19.604 -5.941 1.00 54.44 89 ARG A CA 1
ATOM 671 C C . ARG A 1 89 ? 11.318 18.596 -6.524 1.00 54.44 89 ARG A C 1
ATOM 673 O O . ARG A 1 89 ? 10.899 17.538 -6.997 1.00 54.44 89 ARG A O 1
ATOM 680 N N . GLU A 1 90 ? 12.593 18.951 -6.541 1.00 54.19 90 GLU A N 1
ATOM 681 C CA . GLU A 1 90 ? 13.647 18.052 -6.985 1.00 54.19 90 GLU A CA 1
ATOM 682 C C . GLU A 1 90 ? 13.767 16.897 -5.983 1.00 54.19 90 GLU A C 1
ATOM 684 O O . GLU A 1 90 ? 14.061 17.102 -4.811 1.00 54.19 90 GLU A O 1
ATOM 689 N N . TYR A 1 91 ? 13.439 15.682 -6.429 1.00 55.91 91 TYR A N 1
ATOM 690 C CA . TYR A 1 91 ? 13.554 14.476 -5.613 1.00 55.91 91 TYR A CA 1
ATOM 691 C C . TYR A 1 91 ? 14.943 13.874 -5.804 1.00 55.91 91 TYR A C 1
ATOM 693 O O . TYR A 1 91 ? 15.246 13.363 -6.887 1.00 55.91 91 TYR A O 1
ATOM 701 N N . VAL A 1 92 ? 15.747 13.879 -4.742 1.00 55.66 92 VAL A N 1
ATOM 702 C CA . VAL A 1 92 ? 17.041 13.191 -4.698 1.00 55.66 92 VAL A CA 1
ATOM 703 C C . VAL A 1 92 ? 16.870 11.870 -3.932 1.00 55.66 92 VAL A C 1
ATOM 705 O O . VAL A 1 92 ? 16.442 11.880 -2.777 1.00 55.66 92 VAL A O 1
ATOM 708 N N . PRO A 1 93 ? 17.141 10.703 -4.543 1.00 52.34 93 PRO A N 1
ATOM 709 C CA . PRO A 1 93 ? 17.111 9.428 -3.830 1.00 52.34 93 PRO A CA 1
ATOM 710 C C . PRO A 1 93 ? 18.302 9.317 -2.864 1.00 52.34 93 PRO A C 1
ATOM 712 O O . PRO A 1 93 ? 19.442 9.468 -3.296 1.00 52.34 93 PRO A O 1
ATOM 715 N N . SER A 1 94 ? 18.077 8.942 -1.598 1.00 49.03 94 SER A N 1
ATOM 716 C CA . SER A 1 94 ? 19.163 8.680 -0.625 1.00 49.03 94 SER A CA 1
ATOM 717 C C . SER A 1 94 ? 20.120 7.566 -1.036 1.00 49.03 94 SER A C 1
ATOM 719 O O . SER A 1 94 ? 21.262 7.539 -0.597 1.00 49.03 94 SER A O 1
ATOM 721 N N . THR A 1 95 ? 19.662 6.635 -1.868 1.00 53.88 95 THR A N 1
ATOM 722 C CA . THR A 1 95 ? 20.457 5.510 -2.370 1.00 53.88 95 THR A CA 1
ATOM 723 C C . THR A 1 95 ? 21.210 5.843 -3.658 1.00 53.88 95 THR A C 1
ATOM 725 O O . THR A 1 95 ? 21.743 4.935 -4.285 1.00 53.88 95 THR A O 1
ATOM 728 N N . GLY A 1 96 ? 21.156 7.091 -4.143 1.00 55.41 96 GLY A N 1
ATOM 729 C CA . GLY A 1 96 ? 21.632 7.485 -5.479 1.00 55.41 9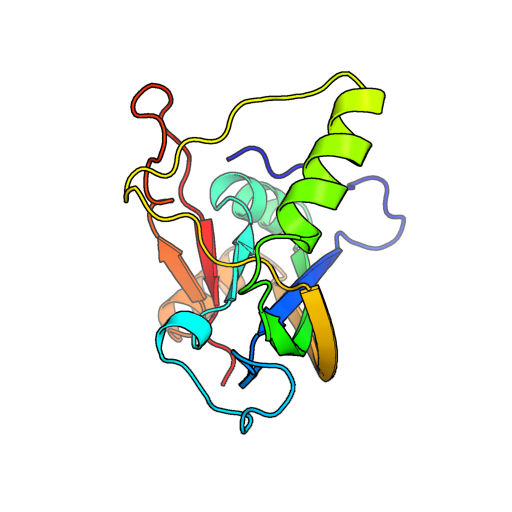6 GLY A CA 1
ATOM 730 C C . GLY A 1 96 ? 20.770 6.948 -6.633 1.00 55.41 96 GLY A C 1
ATOM 731 O O . GLY A 1 96 ? 20.698 7.554 -7.698 1.00 55.41 96 GLY A O 1
ATOM 732 N N . HIS A 1 97 ? 20.026 5.862 -6.405 1.00 57.31 97 HIS A N 1
ATOM 733 C CA . HIS A 1 97 ? 19.135 5.232 -7.374 1.00 57.31 97 HIS A CA 1
ATOM 734 C C . HIS A 1 97 ? 17.667 5.433 -6.991 1.00 57.31 97 HIS A C 1
ATOM 736 O O . HIS A 1 97 ? 17.205 4.975 -5.945 1.00 57.31 97 HIS A O 1
ATOM 742 N N . SER A 1 98 ? 16.908 6.109 -7.855 1.00 65.75 98 SER A N 1
ATOM 743 C CA . SER A 1 98 ? 15.449 6.176 -7.741 1.00 65.75 98 SER A CA 1
ATOM 744 C C . SER A 1 98 ? 14.850 4.817 -8.107 1.00 65.75 98 SER A C 1
ATOM 746 O O . SER A 1 98 ? 15.326 4.179 -9.044 1.00 65.75 98 SER A O 1
ATOM 748 N N . ARG A 1 99 ? 13.791 4.374 -7.411 1.00 74.56 99 ARG A N 1
ATOM 749 C CA . ARG A 1 99 ? 13.018 3.207 -7.869 1.00 74.56 99 ARG A CA 1
ATOM 750 C C . ARG A 1 99 ? 12.494 3.494 -9.278 1.00 74.56 99 ARG A C 1
ATOM 752 O O . ARG A 1 99 ? 11.940 4.572 -9.508 1.00 74.56 99 ARG A O 1
ATOM 759 N N . LEU A 1 100 ? 12.643 2.524 -10.179 1.00 82.75 100 LEU A N 1
ATOM 760 C CA . LEU A 1 100 ? 12.041 2.595 -11.508 1.00 82.75 100 LEU A CA 1
ATOM 761 C C . LEU A 1 100 ? 10.532 2.822 -11.373 1.00 82.75 100 LEU A C 1
ATOM 763 O O . LEU A 1 100 ? 9.878 2.297 -10.463 1.00 82.75 100 LEU A O 1
ATOM 767 N N . ARG A 1 101 ? 9.989 3.671 -12.245 1.00 86.75 101 ARG A N 1
ATOM 768 C CA . ARG A 1 101 ? 8.555 3.967 -12.264 1.00 86.75 101 ARG A CA 1
ATOM 769 C C . ARG A 1 101 ? 7.827 2.851 -13.003 1.00 86.75 101 ARG A C 1
ATOM 771 O O . ARG A 1 101 ? 8.397 2.218 -13.879 1.00 86.75 101 ARG A O 1
ATOM 778 N N . LYS A 1 102 ? 6.562 2.624 -12.657 1.00 90.44 102 LYS A N 1
ATOM 779 C CA . LYS A 1 102 ? 5.669 1.772 -13.449 1.00 90.44 102 LYS A CA 1
ATOM 780 C C . LYS A 1 102 ? 5.225 2.579 -14.666 1.00 90.44 102 LYS A C 1
ATOM 782 O O . LYS A 1 102 ? 4.535 3.580 -14.475 1.00 90.44 102 LYS A O 1
ATOM 787 N N . ALA A 1 103 ? 5.663 2.185 -15.855 1.00 91.19 103 ALA A N 1
ATOM 788 C CA . ALA A 1 103 ? 5.240 2.780 -17.121 1.00 91.19 103 ALA A CA 1
ATOM 789 C C . ALA A 1 103 ? 3.923 2.162 -17.614 1.00 91.19 103 ALA A C 1
ATOM 791 O O . ALA A 1 103 ? 3.095 2.855 -18.195 1.00 91.19 103 ALA A O 1
ATOM 792 N N . SER A 1 104 ? 3.697 0.879 -17.318 1.00 92.62 104 SER A N 1
ATOM 793 C CA . SER A 1 104 ? 2.451 0.172 -17.615 1.00 92.62 104 SER A CA 1
ATOM 794 C C . SER A 1 104 ? 2.002 -0.681 -16.430 1.00 92.62 104 SER A C 1
ATOM 796 O O . SER A 1 104 ? 2.795 -1.030 -15.547 1.00 92.62 104 SER A O 1
ATOM 798 N N . PHE A 1 105 ? 0.707 -0.991 -16.388 1.00 94.00 105 PHE A N 1
ATOM 799 C CA . PHE A 1 105 ? 0.120 -1.823 -15.346 1.00 94.00 105 PHE A CA 1
ATOM 800 C C . PHE A 1 105 ? -1.055 -2.630 -15.900 1.00 94.00 105 PHE A C 1
ATOM 802 O O . PHE A 1 105 ? -2.036 -2.045 -16.353 1.00 94.00 105 PHE A O 1
ATOM 809 N N . THR A 1 106 ? -0.965 -3.958 -15.827 1.00 95.44 106 THR A N 1
ATOM 810 C CA . THR A 1 106 ? -2.071 -4.872 -16.144 1.00 95.44 106 THR A CA 1
ATOM 811 C C . THR A 1 106 ? -2.578 -5.490 -14.843 1.00 95.44 106 THR A C 1
ATOM 813 O O . THR A 1 106 ? -1.826 -6.242 -14.215 1.00 95.44 106 THR A O 1
ATOM 816 N N . PRO A 1 107 ? -3.807 -5.171 -14.396 1.00 95.31 107 PRO A N 1
ATOM 817 C CA . PRO A 1 107 ? -4.385 -5.780 -13.204 1.00 95.31 107 PRO A CA 1
ATOM 818 C C . PRO A 1 107 ? -4.511 -7.297 -13.372 1.00 95.31 107 PRO A C 1
ATOM 820 O O . PRO A 1 107 ? -4.943 -7.771 -14.419 1.00 95.31 107 PRO A O 1
ATOM 823 N N . LEU A 1 108 ? -4.143 -8.040 -12.335 1.00 94.81 108 LEU A N 1
ATOM 824 C CA . LEU A 1 108 ? -4.264 -9.497 -12.268 1.00 94.81 108 LEU A CA 1
ATOM 825 C C . LEU A 1 108 ? -5.265 -9.909 -11.188 1.00 94.81 108 LEU A C 1
ATOM 827 O O . LEU A 1 108 ? -6.080 -10.798 -11.407 1.00 94.81 108 LEU A O 1
ATOM 831 N N . GLU A 1 109 ? -5.229 -9.236 -10.039 1.00 94.56 109 GLU A N 1
ATOM 832 C CA . GLU A 1 109 ? -6.105 -9.507 -8.904 1.00 94.56 109 GLU A CA 1
ATOM 833 C C . GLU A 1 109 ? -6.530 -8.193 -8.240 1.00 94.56 109 GLU A C 1
ATOM 835 O O . GLU A 1 109 ? -5.770 -7.223 -8.191 1.00 94.56 109 GLU A O 1
ATOM 840 N N . LEU A 1 110 ? -7.759 -8.153 -7.725 1.00 95.69 110 LEU A N 1
ATOM 841 C CA . LEU A 1 110 ? -8.253 -7.057 -6.900 1.00 95.69 110 LEU A CA 1
ATOM 842 C C . LEU A 1 110 ? -8.568 -7.584 -5.503 1.00 95.69 110 LEU A C 1
ATOM 844 O O . LEU A 1 110 ? -9.426 -8.448 -5.339 1.00 95.69 110 LEU A O 1
ATOM 848 N N . ARG A 1 111 ? -7.913 -7.011 -4.495 1.00 94.75 111 ARG A N 1
ATOM 849 C CA . ARG A 1 111 ? -8.143 -7.319 -3.082 1.00 94.75 111 ARG A CA 1
ATOM 850 C C . ARG A 1 111 ? -8.793 -6.137 -2.383 1.00 94.75 111 ARG A C 1
ATOM 852 O O . ARG A 1 111 ? -8.361 -4.997 -2.544 1.00 94.75 111 ARG A O 1
ATOM 859 N N . ALA A 1 112 ? -9.796 -6.420 -1.563 1.00 95.44 112 ALA A N 1
ATOM 860 C CA . ALA A 1 112 ? -10.390 -5.451 -0.655 1.00 95.44 112 ALA A CA 1
ATOM 861 C C . ALA A 1 112 ? -10.061 -5.852 0.784 1.00 95.44 112 ALA A C 1
ATOM 863 O O . ALA A 1 112 ? -10.315 -6.984 1.190 1.00 95.44 112 ALA A O 1
ATOM 864 N N . VAL A 1 113 ? -9.484 -4.929 1.550 1.00 95.19 113 VAL A N 1
ATOM 865 C CA . VAL A 1 113 ? -9.123 -5.154 2.953 1.00 95.19 113 VAL A CA 1
ATOM 866 C C . VAL A 1 113 ? -9.706 -4.039 3.794 1.00 95.19 113 VAL A C 1
ATOM 868 O O . VAL A 1 113 ? -9.529 -2.866 3.478 1.00 95.19 113 VAL A O 1
ATOM 871 N N . TRP A 1 114 ? -10.379 -4.407 4.877 1.00 96.75 114 TRP A N 1
ATOM 872 C CA . TRP A 1 114 ? -10.985 -3.464 5.803 1.00 96.75 114 TRP A CA 1
ATOM 873 C C . TRP A 1 114 ? -10.394 -3.638 7.204 1.00 96.75 114 TRP A C 1
ATOM 875 O O . TRP A 1 114 ? -10.303 -4.759 7.703 1.00 96.75 114 TRP A O 1
ATOM 885 N N . ILE A 1 115 ? -9.976 -2.535 7.828 1.00 97.62 115 ILE A N 1
ATOM 886 C CA . ILE A 1 115 ? -9.502 -2.498 9.216 1.00 97.62 115 ILE A CA 1
ATOM 887 C C . ILE A 1 115 ? -10.501 -1.657 10.012 1.00 97.62 115 ILE A C 1
ATOM 889 O O . ILE A 1 115 ? -10.501 -0.434 9.888 1.00 97.62 115 ILE A O 1
ATOM 893 N N . GLU A 1 116 ? -11.352 -2.307 10.810 1.00 97.31 116 GLU A N 1
ATOM 894 C CA . GLU A 1 116 ? -12.465 -1.639 11.508 1.00 97.31 116 GLU A CA 1
ATOM 895 C C . GLU A 1 116 ? -11.982 -0.710 12.625 1.00 97.31 116 GLU A C 1
ATOM 897 O O . GLU A 1 116 ? -12.542 0.360 12.823 1.00 97.31 116 GLU A O 1
ATOM 902 N N . GLY A 1 117 ? -10.931 -1.097 13.349 1.00 97.62 117 GLY A N 1
ATOM 903 C CA . GLY A 1 117 ? -10.448 -0.328 14.490 1.00 97.62 117 GLY A CA 1
ATOM 904 C C . GLY A 1 117 ? -9.061 -0.749 14.963 1.00 97.62 117 GLY A C 1
ATOM 905 O O . GLY A 1 117 ? -8.419 -1.646 14.409 1.00 97.62 117 GLY A O 1
ATOM 906 N N . LEU A 1 118 ? -8.579 -0.107 16.030 1.00 98.00 118 LEU A N 1
ATOM 907 C CA . LEU A 1 118 ? -7.209 -0.306 16.517 1.00 98.00 118 LEU A CA 1
ATOM 908 C C . LEU A 1 118 ? -6.924 -1.738 16.999 1.00 98.00 118 LEU A C 1
ATOM 910 O O . LEU A 1 118 ? -5.777 -2.184 16.929 1.00 98.00 118 LEU A O 1
ATOM 914 N N . LEU A 1 119 ? -7.938 -2.473 17.470 1.00 98.00 119 LEU A N 1
ATOM 915 C CA . LEU A 1 119 ? -7.786 -3.887 17.824 1.00 98.00 119 LEU A CA 1
ATOM 916 C C . LEU A 1 119 ? -7.485 -4.74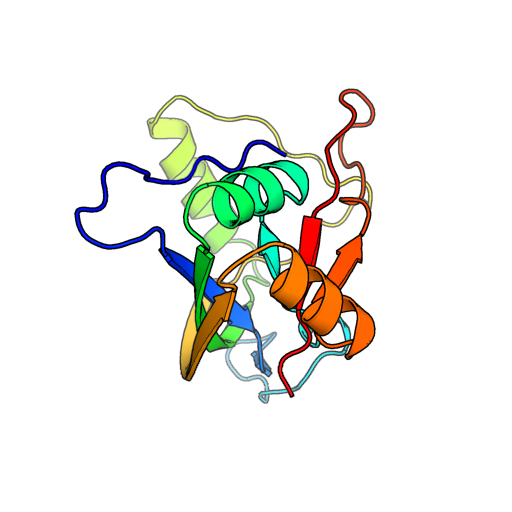3 16.586 1.00 98.00 119 LEU A C 1
ATOM 918 O O . LEU A 1 119 ? -6.564 -5.557 16.622 1.00 98.00 119 LEU A O 1
ATOM 922 N N . ASP A 1 120 ? -8.204 -4.524 15.487 1.00 97.94 120 ASP A N 1
ATOM 923 C CA . ASP A 1 120 ? -7.988 -5.253 14.236 1.00 97.94 120 ASP A CA 1
ATOM 924 C C . ASP A 1 120 ? -6.657 -4.879 13.590 1.00 97.94 120 ASP A C 1
ATOM 926 O O . ASP A 1 120 ? -5.946 -5.754 13.102 1.00 97.94 120 ASP A O 1
ATOM 930 N N . LEU A 1 121 ? -6.241 -3.612 13.696 1.00 97.69 121 LEU A N 1
ATOM 931 C CA . LEU A 1 121 ? -4.894 -3.196 13.303 1.00 97.69 121 LEU A CA 1
ATOM 932 C C . LEU A 1 121 ? -3.816 -3.966 14.084 1.00 97.69 121 LEU A C 1
ATOM 934 O O . LEU A 1 121 ? -2.843 -4.438 13.499 1.00 97.69 121 LEU A O 1
ATOM 938 N N . ARG A 1 122 ? -3.973 -4.117 15.405 1.00 97.75 122 ARG A N 1
ATOM 939 C CA . ARG A 1 122 ? -3.031 -4.895 16.230 1.00 97.75 122 ARG A CA 1
ATOM 940 C C . ARG A 1 122 ? -3.034 -6.368 15.836 1.00 97.75 122 ARG A C 1
ATOM 942 O O . ARG A 1 122 ? -1.960 -6.935 15.673 1.00 97.75 122 ARG A O 1
ATOM 949 N N . ARG A 1 123 ? -4.211 -6.965 15.621 1.00 97.56 123 ARG A N 1
ATOM 950 C CA . ARG A 1 123 ? -4.344 -8.351 15.141 1.00 97.56 123 ARG A CA 1
ATOM 951 C C . ARG A 1 123 ? -3.651 -8.551 13.798 1.00 97.56 123 ARG A C 1
ATOM 953 O O . ARG A 1 123 ? -2.931 -9.527 13.644 1.00 97.56 123 ARG A O 1
ATOM 960 N N . ALA A 1 124 ? -3.807 -7.613 12.866 1.00 96.19 124 ALA A N 1
ATOM 961 C CA . ALA A 1 124 ? -3.135 -7.638 11.572 1.00 96.19 124 ALA A CA 1
ATOM 962 C C . ALA A 1 124 ? -1.605 -7.620 11.696 1.00 96.19 124 ALA A C 1
ATOM 964 O O . ALA A 1 124 ? -0.911 -8.350 10.987 1.00 96.19 124 ALA A O 1
ATOM 965 N N . ILE A 1 125 ? -1.085 -6.819 12.632 1.00 96.69 125 ILE A N 1
ATOM 966 C CA . ILE A 1 125 ? 0.348 -6.761 12.933 1.00 96.69 125 ILE A CA 1
ATOM 967 C C . ILE A 1 125 ? 0.830 -8.072 13.560 1.00 96.69 125 ILE A C 1
ATOM 969 O O . ILE A 1 125 ? 1.831 -8.630 13.121 1.00 96.69 125 ILE A O 1
ATOM 973 N N . THR A 1 126 ? 0.112 -8.594 14.556 1.00 96.75 126 THR A N 1
ATOM 974 C CA . THR A 1 126 ? 0.451 -9.864 15.218 1.00 96.75 126 THR A CA 1
ATOM 975 C C . THR A 1 126 ? 0.380 -11.053 14.261 1.00 96.75 126 THR A C 1
ATOM 977 O O . THR A 1 126 ? 1.225 -11.937 14.330 1.00 96.75 126 THR A O 1
ATOM 980 N N . ALA A 1 127 ? -0.580 -11.056 13.334 1.00 95.56 127 ALA A N 1
ATOM 981 C CA . ALA A 1 127 ? -0.696 -12.058 12.278 1.00 95.56 127 ALA A CA 1
ATOM 982 C C . ALA A 1 127 ? 0.412 -11.947 11.211 1.00 95.56 127 ALA A C 1
ATOM 984 O O . ALA A 1 127 ? 0.514 -12.804 10.340 1.00 95.56 127 ALA A O 1
ATOM 985 N N . GLY A 1 128 ? 1.235 -10.894 11.251 1.00 94.38 128 GLY A N 1
ATOM 986 C CA . GLY A 1 128 ? 2.418 -10.738 10.406 1.00 94.38 128 GLY A CA 1
ATOM 987 C C . GLY A 1 128 ? 2.147 -10.264 8.977 1.00 94.38 128 GLY A C 1
ATOM 988 O O . GLY A 1 128 ? 3.099 -9.985 8.246 1.00 94.38 128 GLY A O 1
ATOM 989 N N . TRP A 1 129 ? 0.884 -10.116 8.569 1.00 94.06 129 TRP A N 1
ATOM 990 C CA . TRP A 1 129 ? 0.556 -9.605 7.235 1.00 94.06 129 TRP A CA 1
ATOM 991 C C . TRP A 1 129 ? 0.665 -8.080 7.149 1.00 94.06 129 TRP A C 1
ATOM 993 O O . TRP A 1 129 ? 0.809 -7.548 6.051 1.00 94.06 129 TRP A O 1
ATOM 1003 N N . LEU A 1 130 ? 0.670 -7.367 8.281 1.00 95.81 130 LEU A N 1
ATOM 1004 C CA . LEU A 1 130 ? 0.898 -5.924 8.346 1.00 95.81 130 LEU A CA 1
ATOM 1005 C C . LEU A 1 130 ? 2.099 -5.605 9.247 1.00 95.81 130 LEU A C 1
ATOM 1007 O O . LEU A 1 130 ? 2.321 -6.236 10.271 1.00 95.81 130 LEU A O 1
ATOM 1011 N N . SER A 1 131 ? 2.911 -4.617 8.878 1.00 95.00 131 SER A N 1
ATOM 1012 C CA . SER A 1 131 ? 4.073 -4.202 9.675 1.00 95.00 131 SER A CA 1
ATOM 1013 C C . SER A 1 131 ? 4.332 -2.709 9.545 1.00 95.00 131 SER A C 1
ATOM 1015 O O . SER A 1 131 ? 4.141 -2.125 8.478 1.00 95.00 131 SER A O 1
ATOM 1017 N N . GLN A 1 132 ? 4.765 -2.072 10.633 1.00 93.62 132 GLN A N 1
ATOM 1018 C CA . GLN A 1 132 ? 5.250 -0.695 10.600 1.00 93.62 132 GLN A CA 1
ATOM 1019 C C . GLN A 1 132 ? 6.734 -0.698 10.230 1.00 93.62 132 GLN A C 1
ATOM 1021 O O . GLN A 1 132 ? 7.506 -1.552 10.662 1.00 93.62 132 GLN A O 1
ATOM 1026 N N . SER A 1 133 ? 7.153 0.246 9.402 1.00 88.44 133 SER A N 1
ATOM 1027 C CA . SER A 1 133 ? 8.560 0.451 9.090 1.00 88.44 133 SER A CA 1
ATOM 1028 C C . SER A 1 133 ? 8.848 1.921 8.905 1.00 88.44 133 SER A C 1
ATOM 1030 O O . SER A 1 133 ? 8.054 2.637 8.285 1.00 88.44 133 SER A O 1
ATOM 1032 N N . ALA A 1 134 ? 10.041 2.323 9.339 1.00 81.38 134 ALA A N 1
ATOM 1033 C CA . ALA A 1 134 ? 10.610 3.604 8.975 1.00 81.38 134 ALA A CA 1
ATOM 1034 C C . ALA A 1 134 ? 10.475 3.817 7.469 1.00 81.38 134 ALA A C 1
ATOM 1036 O O . ALA A 1 134 ? 10.782 2.931 6.662 1.00 81.38 134 ALA A O 1
ATOM 1037 N N . GLN A 1 135 ? 9.991 4.996 7.090 1.00 68.62 135 GLN A N 1
ATOM 1038 C CA . GLN A 1 135 ? 10.157 5.463 5.726 1.00 68.62 135 GLN A CA 1
ATOM 1039 C C . GLN A 1 135 ? 11.667 5.733 5.551 1.00 68.62 135 GLN A C 1
ATOM 1041 O O . GLN A 1 135 ? 12.179 6.577 6.281 1.00 68.62 135 GLN A O 1
ATOM 1046 N N . PRO A 1 136 ? 12.388 5.069 4.624 1.00 60.69 136 PRO A N 1
ATOM 1047 C CA . PRO A 1 136 ? 13.823 5.307 4.399 1.00 60.69 136 PRO A CA 1
ATOM 1048 C C . PRO A 1 136 ? 14.252 6.783 4.191 1.00 60.69 136 PRO A C 1
ATOM 1050 O O . PRO A 1 136 ? 14.395 7.176 3.062 1.00 60.69 136 PRO A O 1
ATOM 1053 N N . ASN A 1 137 ? 14.511 7.622 5.200 1.00 54.72 137 ASN A N 1
ATOM 1054 C CA . ASN A 1 137 ? 14.798 9.068 5.032 1.00 54.72 137 ASN A CA 1
ATOM 1055 C C . ASN A 1 137 ? 15.689 9.430 3.802 1.00 54.72 137 ASN A C 1
ATOM 1057 O O . ASN A 1 137 ? 16.862 9.070 3.753 1.00 54.72 137 ASN A O 1
ATOM 1061 N N . TRP A 1 138 ? 15.120 10.122 2.801 1.00 55.25 138 TRP A N 1
ATOM 1062 C CA . TRP A 1 138 ? 15.749 10.370 1.485 1.00 55.25 138 TRP A CA 1
ATOM 1063 C C . TRP A 1 138 ? 16.407 11.746 1.374 1.00 55.25 138 TRP A C 1
ATOM 1065 O O . TRP A 1 138 ? 17.191 11.957 0.462 1.00 55.25 138 TRP A O 1
ATOM 1075 N N . GLU A 1 139 ? 16.085 12.670 2.286 1.00 45.41 139 GLU A N 1
ATOM 1076 C CA . GLU A 1 139 ? 16.461 14.092 2.185 1.00 45.41 139 GLU A CA 1
ATOM 1077 C C . GLU A 1 139 ? 17.136 14.632 3.458 1.00 45.41 139 GLU A C 1
ATOM 1079 O O . GLU A 1 139 ? 17.443 15.818 3.522 1.00 45.41 139 GLU A O 1
ATOM 1084 N N . GLY A 1 140 ? 17.358 13.801 4.487 1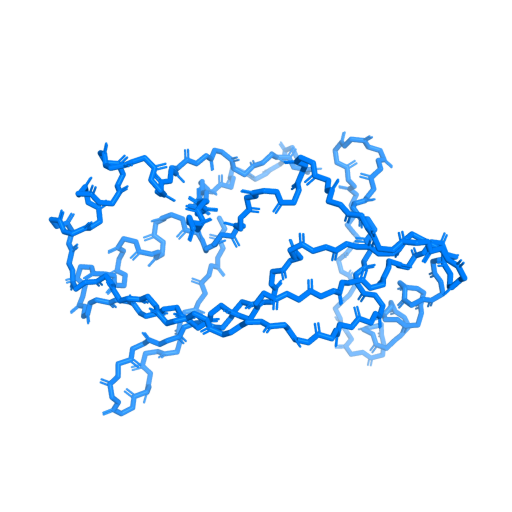.00 46.31 140 GLY A N 1
ATOM 1085 C CA . GLY A 1 140 ? 18.161 14.134 5.678 1.00 46.31 140 GLY A CA 1
ATOM 1086 C C . GLY A 1 140 ? 17.640 15.265 6.580 1.00 46.31 140 GLY A C 1
ATOM 1087 O O . GLY A 1 140 ? 18.138 15.427 7.685 1.00 46.31 140 GLY A O 1
ATOM 1088 N N . THR A 1 141 ? 16.630 16.023 6.156 1.00 51.53 141 THR A N 1
ATOM 1089 C CA . THR A 1 141 ? 16.291 17.331 6.741 1.00 51.53 141 THR A CA 1
ATOM 1090 C C . THR A 1 141 ? 14.927 17.375 7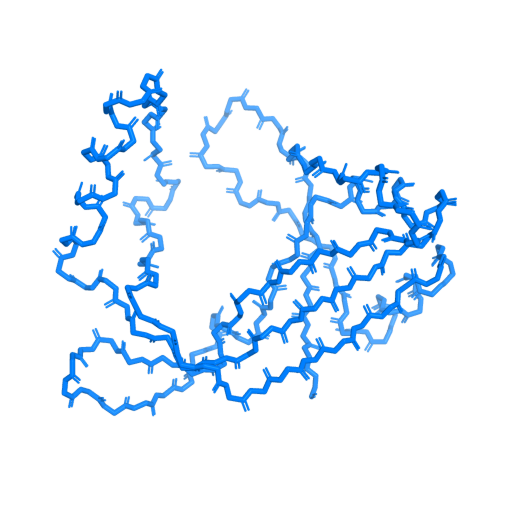.428 1.00 51.53 141 THR A C 1
ATOM 1092 O O . THR A 1 141 ? 14.674 18.286 8.210 1.00 51.53 141 THR A O 1
ATOM 1095 N N . VAL A 1 142 ? 14.053 16.381 7.216 1.00 55.00 142 VAL A N 1
ATOM 1096 C CA . VAL A 1 142 ? 12.749 16.291 7.898 1.00 55.00 142 VAL A CA 1
ATOM 1097 C C . VAL A 1 142 ? 12.491 14.857 8.346 1.00 55.00 142 VAL A C 1
ATOM 1099 O O . VAL A 1 142 ? 12.426 13.946 7.517 1.00 55.00 142 VAL A O 1
ATOM 1102 N N . ALA A 1 143 ? 12.305 14.652 9.653 1.00 59.19 143 ALA A N 1
ATOM 1103 C CA . ALA A 1 143 ? 11.848 13.375 10.190 1.00 59.19 143 ALA A CA 1
ATOM 1104 C C . ALA A 1 143 ? 10.506 13.003 9.537 1.00 59.19 143 ALA A C 1
ATOM 1106 O O . ALA A 1 143 ? 9.516 13.729 9.638 1.00 59.19 143 ALA A O 1
ATOM 1107 N N . ARG A 1 144 ? 10.471 11.884 8.811 1.00 65.38 144 ARG A N 1
ATOM 1108 C CA . ARG A 1 144 ? 9.244 11.373 8.192 1.00 65.38 144 ARG A CA 1
ATOM 1109 C C . ARG A 1 144 ? 8.656 10.309 9.100 1.00 65.38 144 ARG A C 1
ATOM 1111 O O . ARG A 1 144 ? 9.370 9.378 9.451 1.00 65.38 144 ARG A O 1
ATOM 1118 N N . ASN A 1 145 ? 7.360 10.411 9.411 1.00 75.38 145 ASN A N 1
ATOM 1119 C CA . ASN A 1 145 ? 6.688 9.302 10.091 1.00 75.38 145 ASN A CA 1
ATOM 1120 C C . ASN A 1 145 ? 6.847 8.006 9.289 1.00 75.38 145 ASN A C 1
ATOM 1122 O O . ASN A 1 145 ? 6.917 8.020 8.051 1.00 75.38 145 ASN A O 1
ATOM 1126 N N . ASP A 1 146 ? 6.833 6.909 10.029 1.00 88.19 146 ASP A N 1
ATOM 1127 C CA . ASP A 1 146 ? 6.796 5.554 9.514 1.00 88.19 146 ASP A CA 1
ATOM 1128 C C . ASP A 1 146 ? 5.610 5.325 8.580 1.00 88.19 146 ASP A C 1
ATOM 1130 O O . ASP A 1 146 ? 4.622 6.062 8.570 1.00 88.19 146 ASP A O 1
ATOM 1134 N N . LYS A 1 147 ? 5.695 4.250 7.805 1.00 91.69 147 LYS A N 1
ATOM 1135 C CA . LYS A 1 147 ? 4.590 3.738 6.999 1.00 91.69 147 LYS A CA 1
ATOM 1136 C C . LYS A 1 147 ? 4.236 2.329 7.416 1.00 91.69 147 LYS A C 1
ATOM 1138 O O . LYS A 1 147 ? 5.084 1.586 7.913 1.00 91.69 147 LYS A O 1
ATOM 1143 N N . PHE A 1 148 ? 3.001 1.946 7.129 1.00 94.25 148 PHE A N 1
ATOM 1144 C CA . PHE A 1 148 ? 2.637 0.540 7.132 1.00 94.25 148 PHE A CA 1
ATOM 1145 C C . PHE A 1 148 ? 3.011 -0.134 5.811 1.00 94.25 148 PHE A C 1
ATOM 1147 O O . PHE A 1 148 ? 3.056 0.480 4.743 1.00 94.25 148 PHE A O 1
ATOM 1154 N N . LYS A 1 149 ? 3.303 -1.422 5.908 1.00 93.69 149 LYS A N 1
ATOM 1155 C CA . LYS A 1 149 ? 3.604 -2.345 4.822 1.00 93.69 149 LYS A CA 1
ATOM 1156 C C . LYS A 1 149 ? 2.708 -3.561 4.982 1.00 93.69 149 LYS A C 1
ATOM 1158 O O . LYS A 1 149 ? 2.593 -4.066 6.097 1.00 93.69 149 LYS A O 1
ATOM 1163 N N . ALA A 1 150 ? 2.138 -4.040 3.887 1.00 93.69 150 ALA A N 1
ATOM 1164 C CA . ALA A 1 150 ? 1.359 -5.264 3.846 1.00 93.69 150 ALA A CA 1
ATOM 1165 C C . ALA A 1 150 ? 2.075 -6.351 3.037 1.00 93.69 150 ALA A C 1
ATOM 1167 O O . ALA A 1 150 ? 2.712 -6.063 2.022 1.00 93.69 150 ALA A O 1
ATOM 1168 N N . ARG A 1 151 ? 1.954 -7.595 3.493 1.00 91.88 151 ARG A N 1
ATOM 1169 C CA . ARG A 1 151 ? 2.242 -8.813 2.738 1.00 91.88 151 ARG A CA 1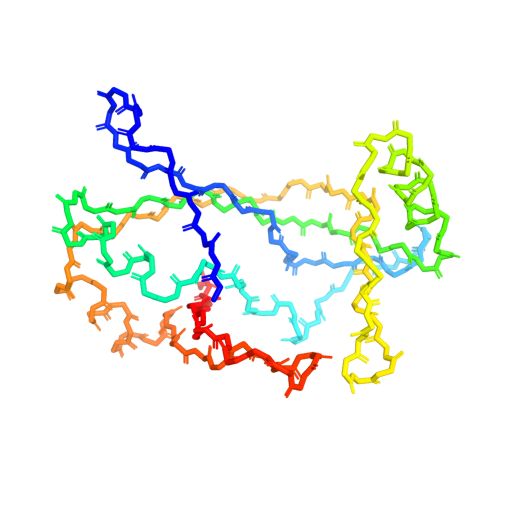
ATOM 1170 C C . ARG A 1 151 ? 0.917 -9.538 2.566 1.00 91.88 151 ARG A C 1
ATOM 1172 O O . ARG A 1 151 ? 0.438 -10.159 3.510 1.00 91.88 151 ARG A O 1
ATOM 1179 N N . PHE A 1 152 ? 0.303 -9.385 1.402 1.00 82.62 152 PHE A N 1
ATOM 1180 C CA . PHE A 1 152 ? -0.910 -10.125 1.081 1.00 82.62 152 PHE A CA 1
ATOM 1181 C C . PHE A 1 152 ? -0.508 -11.571 0.767 1.00 82.62 152 PHE A C 1
ATOM 1183 O O . PHE A 1 152 ? 0.460 -11.790 0.038 1.00 82.62 152 PHE A O 1
ATOM 1190 N N . ALA A 1 153 ? -1.163 -12.522 1.435 1.00 62.84 153 ALA A N 1
ATOM 1191 C CA . ALA A 1 153 ? -0.957 -13.956 1.240 1.00 62.84 153 ALA A CA 1
ATOM 1192 C C . ALA A 1 153 ? -1.765 -14.467 0.043 1.00 62.84 153 ALA A C 1
ATOM 1194 O O . ALA A 1 153 ? -2.881 -13.934 -0.185 1.00 62.84 153 ALA A O 1
#

Foldseek 3Di:
DDDDWDPVPPPATEDEEEAEQWEAADPPGDIDGDPVRLKDWDDFPVVQQVRLAVFWYKYKYFYWYFYFPNVCVQVVVVQVVVVVVPDDDPFAFQVNDDPTDRPDTDGDDIDMDIRNHPVSVVVCVVVVQKDWDQDPDGPPPDRGGITMMGRDD

Sequence (153 aa):
GSTAFDYASSTRVWDAKAHTAMRVDLPDGEPHRDSRDAVCWLNDARAMRDCIELQGLGFLVAEGLSGLDTTGEFKAWKKELGSSGGKVREYVPSTGHSRLRKASFTPLELRAVWIEGLLDLRRAITAGWLSQSAQPNWEGTVARNDKFKARFA

Organism: NCBI:txid2706042